Protein AF-A0A060XRP8-F1 (afdb_monomer_lite)

Structure (mmCIF, N/CA/C/O backbone):
data_AF-A0A060XRP8-F1
#
_entry.id   AF-A0A060XRP8-F1
#
loop_
_atom_site.group_PDB
_atom_site.id
_atom_site.type_symbol
_atom_site.label_atom_id
_atom_site.label_alt_id
_atom_site.label_comp_id
_atom_site.label_asym_id
_atom_site.label_entity_id
_atom_site.label_seq_id
_atom_site.pdbx_PDB_ins_code
_atom_site.Cartn_x
_atom_site.Cartn_y
_atom_site.Cartn_z
_atom_site.occupancy
_atom_site.B_iso_or_equiv
_atom_site.auth_seq_id
_atom_site.auth_comp_id
_atom_site.auth_asym_id
_atom_site.auth_atom_id
_atom_site.pdbx_PDB_model_num
ATOM 1 N N . MET A 1 1 ? -31.111 0.509 -8.947 1.00 35.84 1 MET A N 1
ATOM 2 C CA . MET A 1 1 ? -29.779 0.512 -9.593 1.00 35.84 1 MET A CA 1
ATOM 3 C C . MET A 1 1 ? -28.858 1.369 -8.735 1.00 35.84 1 MET A C 1
ATOM 5 O O . MET A 1 1 ? -28.994 2.582 -8.756 1.00 35.84 1 MET A O 1
ATOM 9 N N . SER A 1 2 ? -28.019 0.764 -7.886 1.00 47.19 2 SER A N 1
ATOM 10 C CA . SER A 1 2 ? -27.131 1.526 -6.994 1.00 47.19 2 SER A CA 1
ATOM 11 C C . SER A 1 2 ? -25.949 2.046 -7.809 1.00 47.19 2 SER A C 1
ATOM 13 O O . SER A 1 2 ? -25.063 1.270 -8.164 1.00 47.19 2 SER A O 1
ATOM 15 N N . GLN A 1 3 ? -25.950 3.338 -8.135 1.00 45.59 3 GLN A N 1
ATOM 16 C CA . GLN A 1 3 ? -24.773 4.034 -8.653 1.00 45.59 3 GLN A CA 1
ATOM 17 C C . GLN A 1 3 ? -23.651 3.843 -7.617 1.00 45.59 3 GLN A C 1
ATOM 19 O O . GLN A 1 3 ? -23.769 4.307 -6.486 1.00 45.59 3 GLN A O 1
ATOM 24 N N . LYS A 1 4 ? -22.603 3.074 -7.936 1.00 51.91 4 LYS A N 1
ATOM 25 C CA . LYS A 1 4 ? -21.402 3.021 -7.092 1.00 51.91 4 LYS A CA 1
ATOM 26 C C . LYS A 1 4 ? -20.672 4.342 -7.305 1.00 51.91 4 LYS A C 1
ATOM 28 O O . LYS A 1 4 ? -19.960 4.488 -8.296 1.00 51.91 4 LYS A O 1
ATOM 33 N N . GLU A 1 5 ? -20.888 5.299 -6.410 1.00 61.44 5 GLU A N 1
ATOM 34 C CA . GLU A 1 5 ? -20.107 6.533 -6.374 1.00 61.44 5 GLU A CA 1
ATOM 35 C C . GLU A 1 5 ? -18.616 6.185 -6.383 1.00 61.44 5 GLU A C 1
ATOM 37 O O . GLU A 1 5 ? -18.156 5.295 -5.653 1.00 61.44 5 GLU A O 1
ATOM 42 N N . ARG A 1 6 ? -17.865 6.835 -7.277 1.00 64.56 6 ARG A N 1
ATOM 43 C CA . ARG A 1 6 ? -16.417 6.647 -7.341 1.00 64.56 6 ARG A CA 1
ATOM 44 C C . ARG A 1 6 ? -15.839 7.133 -6.012 1.00 64.56 6 ARG A C 1
ATOM 46 O O . ARG A 1 6 ? -16.174 8.240 -5.602 1.00 64.56 6 ARG A O 1
ATOM 53 N N . PRO A 1 7 ? -15.004 6.334 -5.330 1.00 71.44 7 PRO A N 1
ATOM 54 C CA . PRO A 1 7 ? -14.400 6.779 -4.085 1.00 71.44 7 PRO A CA 1
ATOM 55 C C . PRO A 1 7 ? -13.562 8.035 -4.342 1.00 71.44 7 PRO A C 1
ATOM 57 O O . PRO A 1 7 ? -12.802 8.077 -5.309 1.00 71.44 7 PRO A O 1
ATOM 60 N N . THR A 1 8 ? -13.707 9.044 -3.487 1.00 83.31 8 THR A N 1
ATOM 61 C CA . THR A 1 8 ? -12.847 10.231 -3.489 1.00 83.31 8 THR A CA 1
ATOM 62 C C . THR A 1 8 ? -11.449 9.843 -3.011 1.00 83.31 8 THR A C 1
ATOM 64 O O . THR A 1 8 ? -11.301 9.017 -2.103 1.00 83.31 8 THR A O 1
ATOM 67 N N . PHE A 1 9 ? -10.420 10.415 -3.634 1.00 86.25 9 PHE A N 1
ATOM 68 C CA . PHE A 1 9 ? -9.016 10.168 -3.311 1.00 86.25 9 PHE A CA 1
ATOM 69 C C . PHE A 1 9 ? -8.373 11.443 -2.781 1.00 86.25 9 PHE A C 1
ATOM 71 O O . PHE A 1 9 ? -8.618 12.527 -3.308 1.00 86.25 9 PHE A O 1
ATOM 78 N N . TYR A 1 10 ? -7.492 11.295 -1.796 1.00 87.19 10 TYR A N 1
ATOM 79 C CA . TYR A 1 10 ? -6.632 12.375 -1.332 1.00 87.19 10 TYR A CA 1
ATOM 80 C C . TYR A 1 10 ? -5.165 12.028 -1.574 1.00 87.19 10 TYR A C 1
ATOM 82 O O . TYR A 1 10 ? -4.784 10.861 -1.721 1.00 87.19 10 TYR A O 1
ATOM 90 N N . ARG A 1 11 ? -4.334 13.071 -1.635 1.00 89.50 11 ARG A N 1
ATOM 91 C CA . ARG A 1 11 ? -2.892 12.947 -1.833 1.00 89.50 11 ARG A CA 1
ATOM 92 C C . ARG A 1 11 ? -2.155 13.335 -0.566 1.00 89.50 11 ARG A C 1
ATOM 94 O O . ARG A 1 11 ? -2.417 14.390 0.000 1.00 89.50 11 ARG A O 1
ATOM 101 N N . GLN A 1 12 ? -1.213 12.500 -0.150 1.00 88.88 12 GLN A N 1
ATOM 102 C CA . GLN A 1 12 ? -0.359 12.763 1.003 1.00 88.88 12 GLN A CA 1
ATOM 103 C C . GLN A 1 12 ? 1.069 12.320 0.712 1.00 88.88 12 GLN A C 1
ATOM 105 O O . GLN A 1 12 ? 1.305 11.225 0.204 1.00 88.88 12 GLN A O 1
ATOM 110 N N . GLU A 1 13 ? 2.042 13.157 1.055 1.00 91.81 13 GLU A N 1
ATOM 111 C CA . GLU A 1 13 ? 3.443 12.768 0.991 1.00 91.81 13 GLU A CA 1
ATOM 112 C C . GLU A 1 13 ? 3.822 11.950 2.231 1.00 91.81 13 GLU A C 1
ATOM 114 O O . GLU A 1 13 ? 3.683 12.404 3.365 1.00 91.81 13 GLU A O 1
ATOM 119 N N . VAL A 1 14 ? 4.307 10.727 2.010 1.00 88.75 14 VAL A N 1
ATOM 120 C CA . VAL A 1 14 ? 4.819 9.845 3.064 1.00 88.75 14 VAL A CA 1
ATOM 121 C C . VAL A 1 14 ? 6.152 9.279 2.598 1.00 88.75 14 VAL A C 1
ATOM 123 O O . VAL A 1 14 ? 6.240 8.675 1.526 1.00 88.75 14 VAL A O 1
ATOM 126 N N . THR A 1 15 ? 7.204 9.494 3.391 1.00 86.81 15 THR A N 1
ATOM 127 C CA . THR A 1 15 ? 8.574 9.039 3.087 1.00 86.81 15 THR A CA 1
ATOM 128 C C . THR A 1 15 ? 9.042 9.495 1.694 1.00 86.81 15 THR A C 1
ATOM 130 O O . THR A 1 15 ? 9.495 8.690 0.879 1.00 86.81 15 THR A O 1
ATOM 133 N N . LYS A 1 16 ? 8.898 10.796 1.394 1.00 86.25 16 LYS A N 1
ATOM 134 C CA . LYS A 1 16 ? 9.298 11.422 0.114 1.00 86.25 16 LYS A CA 1
ATOM 135 C C . LYS A 1 16 ? 8.603 10.849 -1.126 1.00 86.25 16 LYS A C 1
ATOM 137 O O . LYS A 1 16 ? 9.110 10.927 -2.242 1.00 86.25 16 LYS A O 1
ATOM 142 N N . THR A 1 17 ? 7.458 10.205 -0.931 1.00 83.88 17 THR A N 1
ATOM 143 C CA . THR A 1 17 ? 6.658 9.609 -1.997 1.00 83.88 17 THR A CA 1
ATOM 144 C C . THR A 1 17 ? 5.233 10.116 -1.867 1.00 83.88 17 THR A C 1
ATOM 146 O O . THR A 1 17 ? 4.668 10.074 -0.782 1.00 83.88 17 THR A O 1
ATOM 149 N N . ILE A 1 18 ? 4.625 10.562 -2.966 1.00 88.25 18 ILE A N 1
ATOM 150 C CA . ILE A 1 18 ? 3.219 10.993 -2.974 1.00 88.25 18 ILE A CA 1
ATOM 151 C C . ILE A 1 18 ? 2.323 9.758 -3.015 1.00 88.25 18 ILE A C 1
ATOM 153 O O . ILE A 1 18 ? 2.398 8.973 -3.959 1.00 88.25 18 ILE A O 1
ATOM 157 N N . TRP A 1 19 ? 1.481 9.564 -2.012 1.00 87.69 19 TRP A N 1
ATOM 158 C CA . TRP A 1 19 ? 0.474 8.511 -1.958 1.00 87.69 19 TRP A CA 1
ATOM 159 C C . TRP A 1 19 ? -0.867 9.088 -2.369 1.00 87.69 19 TRP A C 1
ATOM 161 O O . TRP A 1 19 ? -1.259 10.132 -1.863 1.00 87.69 19 TRP A O 1
ATOM 171 N N . GLU A 1 20 ? -1.552 8.407 -3.280 1.00 87.25 20 GLU A N 1
ATOM 172 C CA . GLU A 1 20 ? -2.934 8.701 -3.642 1.00 87.25 20 GLU A CA 1
ATOM 173 C C . GLU A 1 20 ? -3.773 7.527 -3.150 1.00 87.25 20 GLU A C 1
ATOM 175 O O . GLU A 1 20 ? -3.605 6.403 -3.627 1.00 87.25 20 GLU A O 1
ATOM 180 N N . VAL A 1 21 ? -4.597 7.764 -2.131 1.00 85.38 21 VAL A N 1
ATOM 181 C CA . VAL A 1 21 ? -5.410 6.722 -1.497 1.00 85.38 21 VAL A CA 1
ATOM 182 C C . VAL A 1 21 ? -6.849 7.213 -1.313 1.00 85.38 21 VAL A C 1
ATOM 184 O O . VAL A 1 21 ? -7.072 8.419 -1.187 1.00 85.38 21 VAL A O 1
ATOM 187 N N . PRO A 1 22 ? -7.841 6.306 -1.307 1.00 85.44 22 PRO A N 1
ATOM 188 C CA . PRO A 1 22 ? -9.218 6.663 -0.985 1.00 85.44 22 PRO A CA 1
ATOM 189 C C . PRO A 1 22 ? -9.344 7.334 0.389 1.00 85.44 22 PRO A C 1
ATOM 191 O O . PRO A 1 22 ? -8.728 6.865 1.345 1.00 85.44 22 PRO A O 1
ATOM 194 N N . GLU A 1 23 ? -10.225 8.329 0.530 1.00 86.69 23 GLU A N 1
ATOM 195 C CA . GLU A 1 23 ? -10.511 9.028 1.807 1.00 86.69 23 GLU A CA 1
ATOM 196 C C . GLU A 1 23 ? -10.933 8.094 2.953 1.00 86.69 23 GLU A C 1
ATOM 198 O O . GLU A 1 23 ? -10.767 8.409 4.130 1.00 86.69 23 GLU A O 1
ATOM 203 N N . ARG A 1 24 ? -11.425 6.900 2.603 1.00 86.06 24 ARG A N 1
ATOM 204 C CA . ARG A 1 24 ? -11.724 5.799 3.528 1.00 86.06 24 ARG A CA 1
ATOM 205 C C . ARG A 1 24 ? -10.527 5.386 4.392 1.00 86.06 24 ARG A C 1
ATOM 207 O O . ARG A 1 24 ? -10.726 4.882 5.498 1.00 86.06 24 ARG A O 1
ATOM 214 N N . TYR A 1 25 ? -9.318 5.487 3.852 1.00 87.06 25 TYR A N 1
ATOM 215 C CA . TYR A 1 25 ? -8.092 5.058 4.510 1.00 87.06 25 TYR A CA 1
ATOM 216 C C . TYR A 1 25 ? -7.399 6.273 5.080 1.00 87.06 25 TYR A C 1
ATOM 218 O O . TYR A 1 25 ? -6.826 7.058 4.338 1.00 87.06 25 TYR A O 1
ATOM 226 N N . GLN A 1 26 ? -7.460 6.431 6.395 1.00 87.56 26 GLN A N 1
ATOM 227 C CA . GLN A 1 26 ? -6.870 7.581 7.068 1.00 87.56 26 GLN A CA 1
ATOM 228 C C . GLN A 1 26 ? -5.601 7.205 7.824 1.00 87.56 26 GLN A C 1
ATOM 230 O O . GLN A 1 26 ? -5.268 6.027 7.980 1.00 87.56 26 GLN A O 1
ATOM 235 N N . THR A 1 27 ? -4.875 8.220 8.289 1.00 88.88 27 THR A N 1
ATOM 236 C CA . THR A 1 27 ? -3.721 8.039 9.180 1.00 88.88 27 THR A CA 1
ATOM 237 C C . THR A 1 27 ? -2.641 7.146 8.557 1.00 88.88 27 THR A C 1
ATOM 239 O O . THR A 1 27 ? -2.261 6.115 9.112 1.00 88.88 27 THR A O 1
ATOM 242 N N . LEU A 1 28 ? -2.153 7.529 7.373 1.00 90.00 28 LEU A N 1
ATOM 243 C CA . LEU A 1 28 ? -1.024 6.854 6.734 1.00 90.00 28 LEU A CA 1
ATOM 244 C C . LEU A 1 28 ? 0.234 7.005 7.600 1.00 90.00 28 LEU A C 1
ATOM 246 O O . LEU A 1 28 ? 0.725 8.110 7.818 1.00 90.00 28 LEU A O 1
ATOM 250 N N . SER A 1 29 ? 0.770 5.883 8.069 1.00 89.88 29 SER A N 1
ATOM 251 C CA . SER A 1 29 ? 2.000 5.819 8.858 1.00 89.88 29 SER A CA 1
ATOM 252 C C . SER A 1 29 ? 2.989 4.859 8.194 1.00 89.88 29 SER A C 1
ATOM 254 O O . SER A 1 29 ? 2.618 3.713 7.932 1.00 89.88 29 SER A O 1
ATOM 256 N N . PRO A 1 30 ? 4.227 5.281 7.893 1.00 91.19 30 PRO A N 1
ATOM 257 C CA . PRO A 1 30 ? 5.195 4.431 7.212 1.00 91.19 30 PRO A CA 1
ATOM 258 C C . PRO A 1 30 ? 5.566 3.220 8.074 1.00 91.19 30 PRO A C 1
ATOM 260 O O . PRO A 1 30 ? 5.845 3.351 9.261 1.00 91.19 30 PRO A O 1
ATOM 263 N N . VAL A 1 31 ? 5.575 2.036 7.460 1.00 88.88 31 VAL A N 1
ATOM 264 C CA . VAL A 1 31 ? 5.960 0.770 8.110 1.00 88.88 31 VAL A CA 1
ATOM 265 C C . VAL A 1 31 ? 7.311 0.295 7.592 1.00 88.88 31 VAL A C 1
ATOM 267 O O . VAL A 1 31 ? 8.154 -0.137 8.368 1.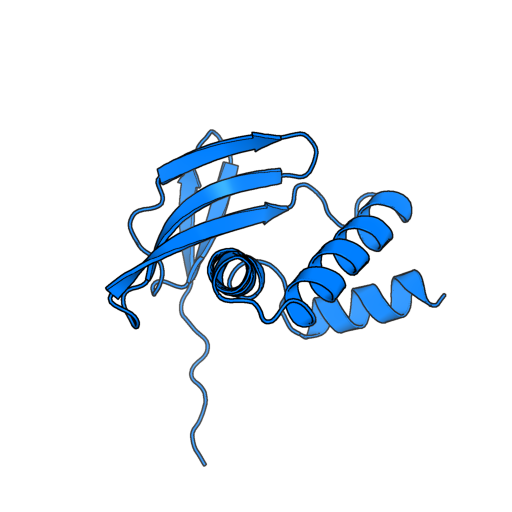00 88.88 31 VAL A O 1
ATOM 270 N N . GLY A 1 32 ? 7.536 0.386 6.282 1.00 83.50 32 GLY A N 1
ATOM 271 C CA . GLY A 1 32 ? 8.804 -0.017 5.688 1.00 83.50 32 GLY A CA 1
ATOM 272 C C . GLY A 1 32 ? 8.875 0.276 4.199 1.00 83.50 32 GLY A C 1
ATOM 273 O O . GLY A 1 32 ? 7.858 0.381 3.515 1.00 83.50 32 GLY A O 1
ATOM 274 N N . SER A 1 33 ? 10.092 0.403 3.690 1.00 85.75 33 SER A N 1
ATOM 275 C CA . SER A 1 33 ? 10.389 0.559 2.269 1.00 85.75 33 SER A CA 1
ATOM 276 C C . SER A 1 33 ? 11.261 -0.600 1.796 1.00 85.75 33 SER A C 1
ATOM 278 O O . SER A 1 33 ? 12.096 -1.116 2.536 1.00 85.75 33 SER A O 1
ATOM 280 N N . GLY A 1 34 ? 11.050 -1.046 0.561 1.00 80.06 34 GLY A N 1
ATOM 281 C CA . GLY A 1 34 ? 11.832 -2.115 -0.048 1.00 80.06 34 GLY A CA 1
ATOM 282 C C . GLY A 1 34 ? 11.945 -1.957 -1.560 1.00 80.06 34 GLY A C 1
ATOM 283 O O . GLY A 1 34 ? 11.347 -1.067 -2.163 1.00 80.06 34 GLY A O 1
ATOM 284 N N . ALA A 1 35 ? 12.689 -2.867 -2.192 1.00 73.44 35 ALA A N 1
ATOM 285 C CA . ALA A 1 35 ? 12.972 -2.821 -3.631 1.00 73.44 35 ALA A CA 1
ATOM 286 C C . ALA A 1 35 ? 11.711 -2.832 -4.520 1.00 73.44 35 ALA A C 1
ATOM 288 O O . ALA A 1 35 ? 11.734 -2.327 -5.638 1.00 73.44 35 ALA A O 1
ATOM 289 N N . TYR A 1 36 ? 10.602 -3.386 -4.023 1.00 73.81 36 TYR A N 1
ATOM 290 C CA . TYR A 1 36 ? 9.355 -3.553 -4.782 1.00 73.81 36 TYR A CA 1
ATOM 291 C C . TYR A 1 36 ? 8.273 -2.533 -4.411 1.00 73.81 36 TYR A C 1
ATOM 293 O O . TYR A 1 36 ? 7.148 -2.622 -4.903 1.00 73.81 36 TYR A O 1
ATOM 301 N N . GLY A 1 37 ? 8.587 -1.566 -3.546 1.00 82.81 37 GLY A N 1
ATOM 302 C CA . GLY A 1 37 ? 7.634 -0.558 -3.102 1.00 82.81 37 GLY A CA 1
ATOM 303 C C . GLY A 1 37 ? 7.742 -0.208 -1.626 1.00 82.81 37 GLY A C 1
ATOM 304 O O . GLY A 1 37 ? 8.593 -0.717 -0.898 1.00 82.81 37 GLY A O 1
ATOM 305 N N . SER A 1 38 ? 6.825 0.644 -1.191 1.00 85.50 38 SER A N 1
ATOM 306 C CA . SER A 1 38 ? 6.728 1.112 0.189 1.00 85.50 38 SER A CA 1
ATOM 307 C C . SER A 1 38 ? 5.436 0.612 0.820 1.00 85.50 38 SER A C 1
ATOM 309 O O . SER A 1 38 ? 4.436 0.413 0.131 1.00 85.50 38 SER A O 1
ATOM 311 N N . VAL A 1 39 ? 5.449 0.401 2.130 1.00 87.69 39 VAL A N 1
ATOM 312 C CA . VAL A 1 39 ? 4.301 -0.047 2.918 1.00 87.69 39 VAL A CA 1
ATOM 313 C C . VAL A 1 39 ? 4.012 0.993 3.990 1.00 87.69 39 VAL A C 1
ATOM 315 O O . VAL A 1 39 ? 4.900 1.369 4.756 1.00 87.69 39 VAL A O 1
ATOM 318 N N . CYS A 1 40 ? 2.758 1.422 4.056 1.00 88.94 40 CYS A N 1
ATOM 319 C CA . CYS A 1 40 ? 2.215 2.210 5.152 1.00 88.94 40 CYS A CA 1
ATOM 320 C C . CYS A 1 40 ? 1.172 1.385 5.905 1.00 88.94 40 CYS A C 1
ATOM 322 O O . CYS A 1 40 ? 0.524 0.517 5.333 1.00 88.94 40 CYS A O 1
ATOM 324 N N . SER A 1 41 ? 0.986 1.661 7.185 1.00 88.31 41 SER A N 1
ATOM 325 C CA . SER A 1 41 ? -0.229 1.298 7.897 1.00 88.31 41 SER A CA 1
ATOM 326 C C . SER A 1 41 ? -1.242 2.427 7.761 1.00 88.31 41 SER A C 1
ATOM 328 O O . SER A 1 41 ? -0.861 3.589 7.647 1.00 88.31 41 SER A O 1
ATOM 330 N N . SER A 1 42 ? -2.520 2.083 7.727 1.00 88.19 42 SER A N 1
ATOM 331 C CA . SER A 1 42 ? -3.626 3.030 7.642 1.00 88.19 42 SER A CA 1
ATOM 332 C C . SER A 1 42 ? -4.815 2.490 8.426 1.00 88.19 42 SER A C 1
ATOM 334 O O . SER A 1 42 ? -4.899 1.292 8.691 1.00 88.19 42 SER A O 1
ATOM 336 N N . TYR A 1 43 ? -5.721 3.366 8.830 1.00 86.25 43 TYR A N 1
ATOM 337 C CA . TYR A 1 43 ? -6.964 3.003 9.482 1.00 86.25 43 TYR A CA 1
ATOM 338 C C . TYR A 1 43 ? -8.109 2.987 8.466 1.00 86.25 43 TYR A C 1
ATOM 340 O O . TYR A 1 43 ? -8.387 3.993 7.814 1.00 86.25 43 TYR A O 1
ATOM 348 N N . ASP A 1 44 ? -8.772 1.840 8.322 1.00 86.12 44 ASP A N 1
ATOM 349 C CA . ASP A 1 44 ? -9.957 1.694 7.479 1.00 86.12 44 ASP A CA 1
ATOM 350 C C . ASP A 1 44 ? -11.199 2.151 8.249 1.00 86.12 44 ASP A C 1
ATOM 352 O O . ASP A 1 44 ? -11.673 1.456 9.149 1.00 86.12 44 ASP A O 1
ATOM 356 N N . GLN A 1 45 ? -11.765 3.293 7.857 1.00 84.12 45 GLN A N 1
ATOM 357 C CA . GLN A 1 45 ? -12.932 3.872 8.526 1.00 84.12 45 GLN A CA 1
ATOM 358 C C . GLN A 1 45 ? -14.212 3.041 8.398 1.00 84.12 45 GLN A C 1
ATOM 360 O O . GLN A 1 45 ? -15.096 3.159 9.240 1.00 84.12 45 GLN A O 1
ATOM 365 N N . LYS A 1 46 ? -14.341 2.187 7.372 1.00 83.00 46 LYS A N 1
ATOM 366 C CA . LYS A 1 46 ? -15.549 1.356 7.211 1.00 83.00 46 LYS A CA 1
ATOM 367 C C . LYS A 1 46 ? -15.524 0.120 8.096 1.00 83.00 46 LYS A C 1
ATOM 369 O O . LYS A 1 46 ? -16.580 -0.362 8.482 1.00 83.00 46 LYS A O 1
ATOM 374 N N . THR A 1 47 ? -14.342 -0.441 8.343 1.00 80.25 47 THR A N 1
ATOM 375 C CA . THR A 1 47 ? -14.202 -1.664 9.151 1.00 80.25 47 THR A CA 1
ATOM 376 C C . THR A 1 47 ? -13.718 -1.376 10.566 1.00 80.25 47 THR A C 1
ATOM 378 O O . THR A 1 47 ? -13.739 -2.278 11.393 1.00 80.25 47 THR A O 1
ATOM 381 N N . GLY A 1 48 ? -13.236 -0.161 10.840 1.00 82.75 48 GLY A N 1
ATOM 382 C CA . GLY A 1 48 ? -12.650 0.219 12.123 1.00 82.75 48 GLY A CA 1
ATOM 383 C C . GLY A 1 48 ? -11.330 -0.496 12.431 1.00 82.75 48 GLY A C 1
ATOM 384 O O . GLY A 1 48 ? -10.942 -0.612 13.592 1.00 82.75 48 GLY A O 1
ATOM 385 N N . MET A 1 49 ? -10.643 -1.012 11.407 1.00 83.12 49 MET A N 1
ATOM 386 C CA . MET A 1 49 ? -9.443 -1.834 11.575 1.00 83.12 49 MET A CA 1
ATOM 387 C C . MET A 1 49 ? -8.214 -1.130 11.018 1.00 83.12 49 MET A C 1
ATOM 389 O O . MET A 1 49 ? -8.265 -0.488 9.968 1.00 83.12 49 MET A O 1
ATOM 393 N N . LYS A 1 50 ? -7.076 -1.331 11.684 1.00 82.00 50 LYS A N 1
ATOM 394 C CA . LYS A 1 50 ? -5.774 -1.012 11.102 1.00 82.00 50 LYS A CA 1
ATOM 395 C C . LYS A 1 50 ? -5.510 -1.980 9.951 1.00 82.00 50 LYS A C 1
ATOM 397 O O . LYS A 1 50 ? -5.722 -3.178 10.096 1.00 82.00 50 LYS A O 1
ATOM 402 N N . ILE A 1 51 ? -5.050 -1.460 8.826 1.00 82.31 51 ILE A N 1
ATOM 403 C CA . ILE A 1 51 ? -4.667 -2.212 7.635 1.00 82.31 51 ILE A CA 1
ATOM 404 C C . ILE A 1 51 ? -3.248 -1.825 7.225 1.00 82.31 51 ILE A C 1
ATOM 406 O O . ILE A 1 51 ? -2.752 -0.753 7.575 1.00 82.31 51 ILE A O 1
ATOM 410 N N . ALA A 1 52 ? -2.588 -2.691 6.464 1.00 82.75 52 ALA A N 1
ATOM 411 C CA . ALA A 1 52 ? -1.435 -2.280 5.674 1.00 82.75 52 ALA A CA 1
ATOM 412 C C . ALA A 1 52 ? -1.920 -1.688 4.342 1.00 82.75 52 ALA A C 1
ATOM 414 O O . ALA A 1 52 ? -3.019 -1.984 3.893 1.00 82.75 52 ALA A O 1
ATOM 415 N N . VAL A 1 53 ? -1.102 -0.870 3.697 1.00 84.00 53 VAL A N 1
ATOM 416 C CA . VAL A 1 53 ? -1.289 -0.359 2.342 1.00 84.00 53 VAL A CA 1
ATOM 417 C C . VAL A 1 53 ? 0.078 -0.393 1.683 1.00 84.00 53 VAL A C 1
ATOM 419 O O . VAL A 1 53 ? 1.015 0.259 2.144 1.00 84.00 53 VAL A O 1
ATOM 422 N N . LYS A 1 54 ? 0.214 -1.173 0.612 1.00 83.31 54 LYS A N 1
ATOM 423 C CA . LYS A 1 54 ? 1.472 -1.290 -0.129 1.00 83.31 54 LYS A CA 1
ATOM 424 C C . LYS A 1 54 ? 1.362 -0.501 -1.422 1.00 83.31 54 LYS A C 1
ATOM 426 O O . LYS A 1 54 ? 0.478 -0.774 -2.223 1.00 83.31 54 LYS A O 1
ATOM 431 N N . LYS A 1 55 ? 2.279 0.440 -1.636 1.00 83.94 55 LYS A N 1
ATOM 432 C CA . LYS A 1 55 ? 2.470 1.152 -2.900 1.00 83.94 55 LYS A CA 1
ATOM 433 C C . LYS A 1 55 ? 3.598 0.489 -3.682 1.00 83.94 55 LYS A C 1
ATOM 435 O O . LYS A 1 55 ? 4.743 0.505 -3.239 1.00 83.94 55 LYS A O 1
ATOM 440 N N . LEU A 1 56 ? 3.288 -0.067 -4.850 1.00 83.38 56 LEU A N 1
ATOM 441 C CA . LEU A 1 56 ? 4.270 -0.693 -5.728 1.00 83.38 56 LEU A CA 1
ATOM 442 C C . LEU A 1 56 ? 5.097 0.381 -6.433 1.00 83.38 56 LEU A C 1
ATOM 444 O O . LEU A 1 56 ? 4.556 1.346 -6.977 1.00 83.38 56 LEU A O 1
ATOM 448 N N . SER A 1 57 ? 6.415 0.202 -6.435 1.00 80.25 57 SER A N 1
ATOM 449 C CA . SER A 1 57 ? 7.318 1.089 -7.166 1.00 80.25 57 SER A CA 1
ATOM 450 C C . SER A 1 57 ? 7.417 0.631 -8.616 1.00 80.25 57 S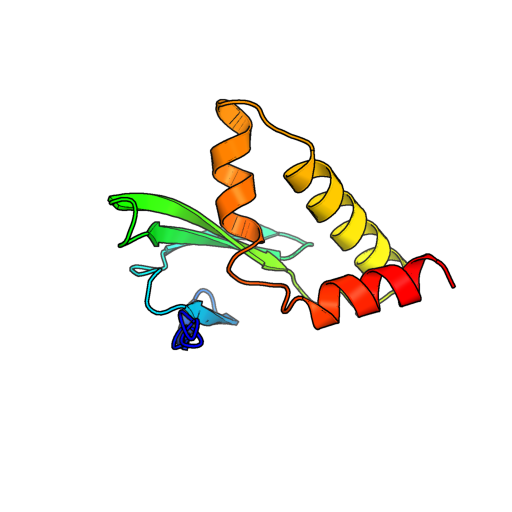ER A C 1
ATOM 452 O O . SER A 1 57 ? 7.849 -0.487 -8.879 1.00 80.25 57 SER A O 1
ATOM 454 N N . ARG A 1 58 ? 6.996 1.494 -9.549 1.00 79.50 58 ARG A N 1
ATOM 455 C CA . ARG A 1 58 ? 7.115 1.306 -11.008 1.00 79.50 58 ARG A CA 1
ATOM 456 C C . ARG A 1 58 ? 6.779 -0.128 -11.486 1.00 79.50 58 ARG A C 1
ATOM 458 O O . ARG A 1 58 ? 7.601 -0.757 -12.157 1.00 79.50 58 ARG A O 1
ATOM 465 N N . PRO A 1 59 ? 5.569 -0.648 -11.196 1.00 77.31 59 PRO A N 1
ATOM 466 C CA . PRO A 1 59 ? 5.210 -2.044 -11.478 1.00 77.31 59 PRO A CA 1
ATOM 467 C C . PRO A 1 59 ? 5.296 -2.423 -12.966 1.00 77.31 59 PRO A C 1
ATOM 469 O O . PRO A 1 59 ? 5.435 -3.597 -13.286 1.00 77.31 59 PRO A O 1
ATOM 472 N N . PHE A 1 60 ? 5.262 -1.443 -13.874 1.00 81.06 60 PHE A N 1
ATOM 473 C CA . PHE A 1 60 ? 5.297 -1.641 -15.329 1.00 81.06 60 PHE A CA 1
ATOM 474 C C . PHE A 1 60 ? 6.613 -1.209 -15.983 1.00 81.06 60 PHE A C 1
ATOM 476 O O . PHE A 1 60 ? 6.671 -1.072 -17.197 1.00 81.06 60 PHE A O 1
ATOM 483 N N . GLN A 1 61 ? 7.675 -0.972 -15.205 1.00 81.75 61 GLN A N 1
ATOM 484 C CA . GLN A 1 61 ? 8.956 -0.524 -15.769 1.00 81.75 61 GLN A CA 1
ATOM 485 C C . GLN A 1 61 ? 9.607 -1.571 -16.683 1.00 81.75 61 GLN A C 1
ATOM 487 O O . GLN A 1 61 ? 10.349 -1.221 -17.593 1.00 81.75 61 GLN A O 1
ATOM 492 N N . SER A 1 62 ? 9.374 -2.854 -16.414 1.00 83.31 62 SER A N 1
ATOM 493 C CA . SER A 1 62 ? 9.878 -3.957 -17.227 1.00 83.31 62 SER A CA 1
ATOM 494 C C . SER A 1 62 ? 8.896 -5.121 -17.203 1.00 83.31 62 SER A C 1
ATOM 496 O O . SER A 1 62 ? 8.108 -5.265 -16.263 1.00 83.31 62 SER A O 1
ATOM 498 N N . PHE A 1 63 ? 8.995 -6.000 -18.200 1.00 84.06 63 PHE A N 1
ATOM 499 C CA . PHE A 1 63 ? 8.227 -7.245 -18.243 1.00 84.06 63 PHE A CA 1
ATOM 500 C C . PHE A 1 63 ? 8.423 -8.093 -16.975 1.00 84.06 63 PHE A C 1
ATOM 502 O O . PHE A 1 63 ? 7.470 -8.648 -16.428 1.00 84.06 63 PHE A O 1
ATOM 509 N N . ILE A 1 64 ? 9.653 -8.140 -16.448 1.00 84.88 64 ILE A N 1
ATOM 510 C CA . ILE A 1 64 ? 9.978 -8.877 -15.220 1.00 84.88 64 ILE A CA 1
ATOM 511 C C . ILE A 1 64 ? 9.230 -8.284 -14.016 1.00 84.88 64 ILE A C 1
ATOM 513 O O . ILE A 1 64 ? 8.665 -9.040 -13.219 1.00 84.88 64 ILE A O 1
ATOM 517 N N . HIS A 1 65 ? 9.191 -6.953 -13.884 1.00 79.06 65 HIS A N 1
ATOM 518 C CA . HIS A 1 65 ? 8.454 -6.280 -12.809 1.00 79.06 65 HIS A CA 1
ATOM 519 C C . HIS A 1 65 ? 6.944 -6.493 -12.943 1.00 79.06 65 HIS A C 1
ATOM 521 O O . HIS A 1 65 ? 6.309 -6.897 -11.970 1.00 79.06 65 HIS A O 1
ATOM 527 N N . ALA A 1 66 ? 6.395 -6.358 -14.152 1.00 81.81 66 ALA A N 1
ATOM 528 C CA . ALA A 1 66 ? 4.972 -6.556 -14.416 1.00 81.81 66 ALA A CA 1
ATOM 529 C C . ALA A 1 66 ? 4.527 -7.991 -14.092 1.00 81.81 66 ALA A C 1
ATOM 531 O O . ALA A 1 66 ? 3.562 -8.201 -13.352 1.00 81.81 66 ALA A O 1
ATOM 532 N N . LYS A 1 67 ? 5.288 -8.995 -14.552 1.00 84.69 67 LYS A N 1
ATOM 533 C CA . LYS A 1 67 ? 5.027 -10.414 -14.266 1.00 84.69 67 LYS A CA 1
ATOM 534 C C . LYS A 1 67 ? 5.122 -10.716 -12.770 1.00 84.69 67 LYS A C 1
ATOM 536 O O . LYS A 1 67 ? 4.334 -11.505 -12.248 1.00 84.69 67 LYS A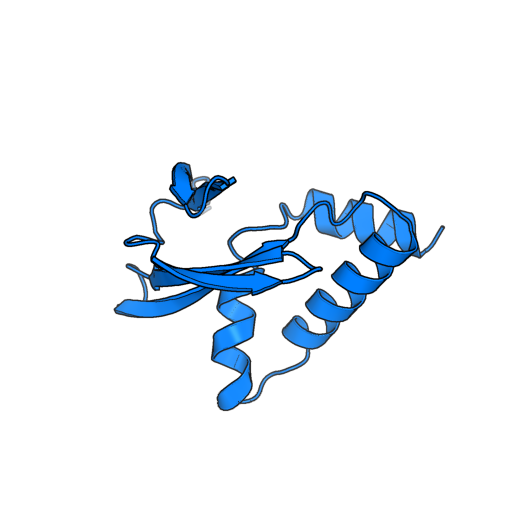 O 1
ATOM 541 N N . ARG A 1 68 ? 6.055 -10.083 -12.054 1.00 83.06 68 ARG A N 1
ATOM 542 C CA . ARG A 1 68 ? 6.185 -10.224 -10.597 1.00 83.06 68 ARG A CA 1
ATOM 543 C C . ARG A 1 68 ? 4.996 -9.613 -9.858 1.00 83.06 68 ARG A C 1
ATOM 545 O O . ARG A 1 68 ? 4.404 -10.301 -9.031 1.00 83.06 68 ARG A O 1
ATOM 552 N N . THR A 1 69 ? 4.614 -8.381 -10.193 1.00 82.81 69 THR A N 1
ATOM 553 C CA . THR A 1 69 ? 3.424 -7.715 -9.643 1.00 82.81 69 THR A CA 1
ATOM 554 C C . THR A 1 69 ? 2.169 -8.550 -9.880 1.00 82.81 69 THR A C 1
ATOM 556 O O . THR A 1 69 ? 1.392 -8.769 -8.953 1.00 82.81 69 THR A O 1
ATOM 559 N N . TYR A 1 70 ? 2.000 -9.100 -11.084 1.00 81.56 70 TYR A N 1
ATOM 560 C CA . TYR A 1 70 ? 0.878 -9.980 -11.400 1.00 81.56 70 TYR A CA 1
ATOM 561 C C . TYR A 1 70 ? 0.847 -11.231 -10.515 1.00 81.56 70 TYR A C 1
ATOM 563 O O . TYR A 1 70 ? -0.193 -11.557 -9.942 1.00 81.56 70 TYR A O 1
ATOM 571 N N . ARG A 1 71 ? 1.985 -11.921 -10.358 1.00 82.44 71 ARG A N 1
ATOM 572 C CA . ARG A 1 71 ? 2.078 -13.106 -9.489 1.00 82.44 71 ARG A CA 1
ATOM 573 C C . ARG A 1 71 ? 1.731 -12.770 -8.042 1.00 82.44 71 ARG A C 1
ATOM 575 O O . ARG A 1 71 ? 0.967 -13.511 -7.436 1.00 82.44 71 ARG A O 1
ATOM 582 N N . GLU A 1 72 ? 2.236 -11.656 -7.516 1.00 78.38 72 GLU A N 1
ATOM 583 C CA . GLU A 1 72 ? 1.935 -11.205 -6.152 1.00 78.38 72 GLU A CA 1
ATOM 584 C C . GLU A 1 72 ? 0.429 -10.977 -5.959 1.00 78.38 72 GLU A C 1
ATOM 586 O O . GLU A 1 72 ? -0.175 -11.530 -5.042 1.00 78.38 72 GLU A O 1
ATOM 591 N N . LEU A 1 73 ? -0.216 -10.263 -6.882 1.00 76.75 73 LEU A N 1
ATOM 592 C CA . LEU A 1 73 ? -1.655 -9.999 -6.829 1.00 76.75 73 LEU A CA 1
ATOM 593 C C . LEU A 1 73 ? -2.499 -11.266 -6.976 1.00 76.75 73 LEU A C 1
ATOM 595 O O . LEU A 1 73 ? -3.498 -11.438 -6.274 1.00 76.75 73 LEU A O 1
ATOM 599 N N . ARG A 1 74 ? -2.110 -12.171 -7.882 1.00 80.12 74 ARG A N 1
ATOM 600 C CA . ARG A 1 74 ? -2.789 -13.459 -8.063 1.00 80.12 74 ARG A CA 1
ATOM 601 C C . ARG A 1 74 ? -2.678 -14.305 -6.805 1.00 80.12 74 ARG A C 1
ATOM 603 O O . ARG A 1 74 ? -3.699 -14.831 -6.374 1.00 80.12 74 ARG A O 1
ATOM 610 N N . LEU A 1 75 ? -1.497 -14.400 -6.200 1.00 76.94 75 LEU A N 1
ATOM 611 C CA . LEU A 1 75 ? -1.310 -15.119 -4.940 1.00 76.94 75 LEU A CA 1
ATOM 612 C C . LEU A 1 75 ? -2.193 -14.512 -3.845 1.00 76.94 75 LEU A C 1
ATOM 614 O O . LEU A 1 75 ? -3.002 -15.225 -3.262 1.00 76.94 75 LEU A O 1
ATOM 618 N N . LEU A 1 76 ? -2.155 -13.191 -3.655 1.00 72.44 76 LEU A N 1
ATOM 619 C CA . LEU A 1 76 ? -2.986 -12.505 -2.658 1.00 72.44 76 LEU A CA 1
ATOM 620 C C . LEU A 1 76 ? -4.496 -12.706 -2.876 1.00 72.44 76 LEU A C 1
ATOM 622 O O . LEU A 1 76 ? -5.248 -12.732 -1.906 1.00 72.44 76 LEU A O 1
ATOM 626 N N . LYS A 1 77 ? -4.951 -12.886 -4.123 1.00 72.00 77 LYS A N 1
ATOM 627 C CA . LYS A 1 77 ? -6.358 -13.192 -4.439 1.00 72.00 77 LYS A CA 1
ATOM 628 C C . LYS A 1 77 ? -6.762 -14.630 -4.079 1.00 72.00 77 LYS A C 1
ATOM 630 O O . LYS A 1 77 ? -7.923 -14.853 -3.740 1.00 72.00 77 LYS A O 1
ATOM 635 N N . HIS A 1 78 ? -5.846 -15.594 -4.186 1.00 73.00 78 HIS A N 1
ATOM 636 C CA . HIS A 1 78 ? -6.131 -17.014 -3.923 1.00 73.00 78 HIS A CA 1
ATOM 637 C C . HIS A 1 78 ? -5.863 -17.414 -2.467 1.00 73.00 78 HIS A C 1
ATOM 639 O O . HIS A 1 78 ? -6.407 -18.410 -1.999 1.00 73.00 78 HIS A O 1
ATOM 645 N N . MET A 1 79 ? -5.081 -16.626 -1.727 1.00 65.06 79 MET A N 1
ATOM 646 C CA . MET A 1 79 ? -4.809 -16.863 -0.311 1.00 65.06 79 MET A CA 1
ATOM 647 C C . MET A 1 79 ? -5.983 -16.385 0.556 1.00 65.06 79 MET A C 1
ATOM 649 O O . MET A 1 79 ? -6.069 -15.216 0.931 1.00 65.06 79 MET A O 1
ATOM 653 N N . LYS A 1 80 ? -6.886 -17.308 0.898 1.00 63.59 80 LYS A N 1
ATOM 654 C CA . LYS A 1 80 ? -7.971 -17.103 1.872 1.00 63.59 80 LYS A CA 1
ATOM 655 C C . LYS A 1 80 ? -7.654 -17.839 3.171 1.00 63.59 80 LYS A C 1
ATOM 657 O O . LYS A 1 80 ? -8.235 -18.874 3.467 1.00 63.59 80 LYS A O 1
ATOM 662 N N . HIS A 1 81 ? -6.695 -17.311 3.921 1.00 63.44 81 HIS A N 1
ATOM 663 C CA . HIS A 1 81 ? -6.375 -17.782 5.267 1.00 63.44 81 HIS A CA 1
ATOM 664 C C . HIS A 1 81 ? -6.450 -16.597 6.231 1.00 63.44 81 HIS A C 1
ATOM 666 O O . HIS A 1 81 ? -6.137 -15.471 5.836 1.00 63.44 81 HIS A O 1
ATOM 672 N N . GLU A 1 82 ? -6.856 -16.824 7.477 1.00 49.97 82 GLU A N 1
ATOM 673 C CA . GLU A 1 82 ? -7.084 -15.776 8.485 1.00 49.97 82 GLU A CA 1
ATOM 674 C C . GLU A 1 82 ? -5.847 -14.866 8.655 1.00 49.97 82 GLU A C 1
ATOM 676 O O . GLU A 1 82 ? -5.944 -13.644 8.569 1.00 49.97 82 GLU A O 1
ATOM 681 N N . ASN A 1 83 ? -4.655 -15.470 8.671 1.00 51.69 83 ASN A N 1
ATOM 682 C CA . ASN A 1 83 ? -3.361 -14.773 8.760 1.00 51.69 83 ASN A CA 1
ATOM 683 C C . ASN A 1 83 ? -2.913 -14.023 7.484 1.00 51.69 83 ASN A C 1
ATOM 685 O O . ASN A 1 83 ? -2.022 -13.181 7.549 1.00 51.69 83 ASN A O 1
ATOM 689 N N . VAL A 1 84 ? -3.497 -14.313 6.314 1.00 50.16 84 VAL A N 1
ATOM 690 C CA . VAL A 1 84 ? -3.102 -13.711 5.015 1.00 50.16 84 VAL A CA 1
ATOM 691 C C . VAL A 1 84 ? -4.166 -12.738 4.485 1.00 50.16 84 VAL A C 1
ATOM 693 O O . VAL A 1 84 ? -3.874 -11.846 3.686 1.00 50.16 84 VAL A O 1
ATOM 696 N N . SER A 1 85 ? -5.391 -12.828 5.009 1.00 44.00 85 SER A N 1
ATOM 697 C CA . SER A 1 85 ? -6.520 -11.947 4.677 1.00 44.00 85 SER A CA 1
ATOM 698 C C . SER A 1 85 ? -6.284 -10.483 5.075 1.00 44.00 85 SER A C 1
ATOM 700 O O . SER A 1 85 ? -6.879 -9.573 4.498 1.00 44.00 85 SER A O 1
ATOM 702 N N . PHE A 1 86 ? -5.375 -10.238 6.022 1.00 45.91 86 PHE A N 1
ATOM 703 C CA . PHE A 1 86 ? -4.953 -8.894 6.423 1.00 45.91 86 PHE A CA 1
ATOM 704 C C . PHE A 1 86 ? -4.151 -8.171 5.322 1.00 45.91 86 PHE A C 1
ATOM 706 O O . PHE A 1 86 ? -4.261 -6.957 5.157 1.00 45.91 86 PHE A O 1
ATOM 713 N N . VAL A 1 87 ? -3.390 -8.918 4.511 1.00 49.28 87 VAL A N 1
ATOM 714 C CA . VAL A 1 87 ? -2.563 -8.380 3.413 1.00 49.28 87 VAL A CA 1
ATOM 715 C C . VAL A 1 87 ? -3.363 -8.254 2.109 1.00 49.28 87 VAL A C 1
ATOM 717 O O . VAL A 1 87 ? -3.086 -7.386 1.280 1.00 49.28 87 VAL A O 1
ATOM 720 N N . SER A 1 88 ? -4.393 -9.081 1.905 1.00 47.78 88 SER A N 1
ATOM 721 C CA . SER A 1 88 ? -5.188 -9.057 0.667 1.00 47.78 88 SER A CA 1
ATOM 722 C C . SER A 1 88 ? -6.071 -7.806 0.547 1.00 47.78 88 SER A C 1
ATOM 724 O O . SER A 1 88 ? -6.190 -7.246 -0.545 1.00 47.78 88 SER A O 1
ATOM 726 N N . LYS A 1 89 ? -6.603 -7.291 1.668 1.00 45.97 89 LYS A N 1
ATOM 727 C CA . LYS A 1 89 ? -7.367 -6.026 1.703 1.00 45.97 89 LYS A CA 1
ATOM 728 C C . LYS A 1 89 ? -6.494 -4.781 1.479 1.00 45.97 89 LYS A C 1
ATOM 730 O O . LYS A 1 89 ? -6.996 -3.775 0.988 1.00 45.97 89 LYS A O 1
ATOM 735 N N . ALA A 1 90 ? -5.195 -4.877 1.776 1.00 45.22 90 ALA A N 1
ATOM 736 C CA . ALA A 1 90 ? -4.197 -3.808 1.661 1.00 45.22 90 ALA A CA 1
ATOM 737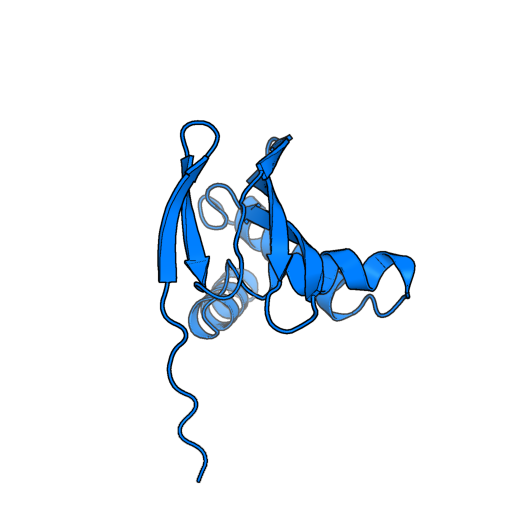 C C . ALA A 1 90 ? -3.813 -3.440 0.219 1.00 45.22 90 ALA A C 1
ATOM 739 O O . ALA A 1 90 ? -3.393 -2.318 -0.057 1.00 45.22 90 ALA A O 1
ATOM 740 N N . SER A 1 91 ? -3.887 -4.416 -0.691 1.00 44.22 91 SER A N 1
ATOM 741 C CA . SER A 1 91 ? -3.290 -4.313 -2.032 1.00 44.22 91 SER A CA 1
ATOM 742 C C . SER A 1 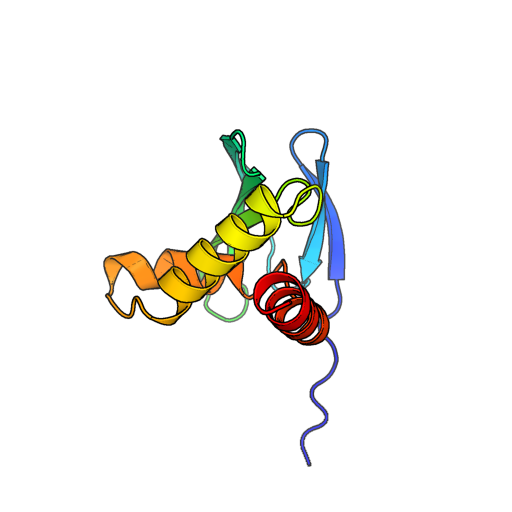91 ? -4.324 -4.066 -3.133 1.00 44.22 91 SER A C 1
ATOM 744 O O . SER A 1 91 ? -3.997 -3.499 -4.172 1.00 44.22 91 SER A O 1
ATOM 746 N N . GLN A 1 92 ? -5.583 -4.460 -2.913 1.00 43.03 92 GLN A N 1
ATOM 747 C CA . GLN A 1 92 ? -6.665 -4.251 -3.882 1.00 43.03 92 GLN A CA 1
ATOM 748 C C . GLN A 1 92 ? -7.159 -2.805 -3.929 1.00 43.03 92 GLN A C 1
ATOM 750 O O . GLN A 1 92 ? -7.689 -2.377 -4.948 1.00 43.03 92 GLN A O 1
ATOM 755 N N . SER A 1 93 ? -6.996 -2.049 -2.845 1.00 44.12 93 SER A N 1
ATOM 756 C CA . SER A 1 93 ? -7.652 -0.754 -2.709 1.00 44.12 93 SER A CA 1
ATOM 757 C C . SER A 1 93 ? -6.835 0.436 -3.212 1.00 44.12 93 SER A C 1
ATOM 759 O O . SER A 1 93 ? -7.414 1.482 -3.488 1.00 44.12 93 SER A O 1
ATOM 761 N N . CYS A 1 94 ? -5.516 0.280 -3.362 1.00 43.91 94 CYS A N 1
ATOM 762 C CA . CYS A 1 94 ? -4.627 1.401 -3.677 1.00 43.91 94 CYS A CA 1
ATOM 763 C C . CYS A 1 94 ? -3.919 1.314 -5.032 1.00 43.91 94 CYS A C 1
ATOM 765 O O . CYS A 1 94 ? -3.211 2.257 -5.366 1.00 43.91 94 CYS A O 1
ATOM 767 N N . LEU A 1 95 ? -4.046 0.233 -5.818 1.00 44.44 95 LEU A N 1
ATOM 768 C CA . LEU A 1 95 ? -3.119 0.067 -6.951 1.00 44.44 95 LEU A CA 1
ATOM 769 C C . LEU A 1 95 ? -3.634 -0.427 -8.287 1.00 44.44 95 LEU A C 1
ATOM 771 O O . LEU A 1 95 ? -2.867 -0.342 -9.239 1.00 44.44 95 LEU A O 1
ATOM 775 N N . LEU A 1 96 ? -4.864 -0.900 -8.440 1.00 43.66 96 LEU A N 1
ATOM 776 C CA . LEU A 1 96 ? -5.308 -1.298 -9.773 1.00 43.66 96 LEU A CA 1
ATOM 777 C C . LEU A 1 96 ? -6.762 -0.920 -9.973 1.00 43.66 96 LEU A C 1
ATOM 779 O O . LEU A 1 96 ? -7.671 -1.638 -9.570 1.00 43.66 96 LEU A O 1
ATOM 783 N N . HIS A 1 97 ? -6.964 0.195 -10.670 1.00 40.66 97 HIS A N 1
ATOM 784 C CA . HIS A 1 97 ? -8.145 0.351 -11.507 1.00 40.66 97 HIS A CA 1
ATOM 785 C C . HIS A 1 97 ? -8.329 -0.953 -12.309 1.00 40.66 97 HIS A C 1
ATOM 787 O O . HIS A 1 97 ? -7.337 -1.489 -12.810 1.00 40.66 97 HIS A O 1
ATOM 793 N N . GLU A 1 98 ? -9.546 -1.493 -12.431 1.00 41.03 98 GLU A N 1
ATOM 794 C CA . GLU A 1 98 ? -9.792 -2.775 -13.128 1.00 41.03 98 GLU A CA 1
ATOM 795 C C . GLU A 1 98 ? -9.160 -2.811 -14.535 1.00 41.03 98 GLU A C 1
ATOM 797 O O . GLU A 1 98 ? -8.655 -3.846 -14.972 1.00 41.03 98 GLU A O 1
ATOM 802 N N . SER A 1 99 ? -9.055 -1.652 -15.194 1.00 40.81 99 SER A N 1
ATOM 803 C CA . SER A 1 99 ? -8.347 -1.469 -16.469 1.00 40.81 99 SER A CA 1
ATOM 804 C C . SER A 1 99 ? -6.861 -1.843 -16.427 1.00 40.81 99 SER A C 1
ATOM 806 O O . SER A 1 99 ? -6.354 -2.397 -17.394 1.00 40.81 99 SER A O 1
ATOM 808 N N . LEU A 1 100 ? -6.151 -1.581 -15.325 1.00 45.94 100 LEU A N 1
ATOM 809 C CA . LEU A 1 100 ? -4.730 -1.918 -15.180 1.00 45.94 100 LEU A CA 1
ATOM 810 C C . LEU A 1 100 ? -4.516 -3.418 -14.970 1.00 45.94 100 LEU A C 1
ATOM 812 O O . LEU A 1 100 ? -3.508 -3.954 -15.420 1.00 45.94 100 LEU A O 1
ATOM 816 N N . CYS A 1 101 ? -5.462 -4.107 -14.327 1.00 48.16 101 CYS A N 1
ATOM 817 C CA . CYS A 1 101 ? -5.422 -5.564 -14.190 1.00 48.16 101 CYS A CA 1
ATOM 818 C C . CYS A 1 101 ? -5.642 -6.243 -15.555 1.00 48.16 101 CYS A C 1
ATOM 820 O O . CYS A 1 101 ? -4.944 -7.200 -15.885 1.00 48.16 101 CYS A O 1
ATOM 822 N N . ASN A 1 102 ? -6.536 -5.685 -16.381 1.00 47.69 102 ASN A N 1
ATOM 823 C CA . ASN A 1 102 ? -6.732 -6.116 -17.768 1.00 47.69 102 ASN A CA 1
ATOM 824 C C . ASN A 1 102 ? -5.511 -5.805 -18.652 1.00 47.69 102 ASN A C 1
ATOM 826 O O . ASN A 1 102 ? -5.073 -6.688 -19.385 1.00 47.69 102 ASN A O 1
ATOM 830 N N . CYS A 1 103 ? -4.902 -4.617 -18.527 1.00 45.16 103 CYS A N 1
ATOM 831 C CA . CYS A 1 103 ? -3.638 -4.295 -19.205 1.00 45.16 103 CYS A CA 1
ATOM 832 C C . CYS A 1 103 ? -2.502 -5.231 -18.783 1.00 45.16 103 CYS A C 1
ATOM 834 O O . CYS A 1 103 ? -1.767 -5.708 -19.636 1.00 45.16 103 CYS A O 1
ATOM 836 N N . LEU A 1 104 ? -2.370 -5.539 -17.489 1.00 52.62 104 LEU A N 1
ATOM 837 C CA . LEU A 1 104 ? -1.395 -6.508 -16.979 1.00 52.62 104 LEU A CA 1
ATOM 838 C C . LEU A 1 104 ? -1.588 -7.892 -17.581 1.00 52.62 104 LEU A C 1
ATOM 840 O O . LEU A 1 104 ? -0.613 -8.531 -17.957 1.00 52.62 104 LEU A O 1
ATOM 844 N N . ASN A 1 105 ? -2.837 -8.353 -17.658 1.00 53.31 105 ASN A N 1
ATOM 845 C CA . ASN A 1 105 ? -3.143 -9.646 -18.250 1.00 53.31 105 ASN A CA 1
ATOM 846 C C . ASN A 1 105 ? -2.723 -9.645 -19.726 1.00 53.31 105 ASN A C 1
ATOM 848 O O . ASN A 1 105 ? -1.956 -10.510 -20.122 1.00 53.31 105 ASN A O 1
ATOM 852 N N . HIS A 1 106 ? -3.110 -8.612 -20.483 1.00 56.00 106 HIS A N 1
ATOM 853 C CA . HIS A 1 106 ? -2.762 -8.459 -21.898 1.00 56.00 106 HIS A CA 1
ATOM 854 C C . HIS A 1 106 ? -1.245 -8.342 -22.143 1.00 56.00 106 HIS A C 1
ATOM 856 O O . HIS A 1 106 ? -0.747 -8.858 -23.133 1.00 56.00 106 HIS A O 1
ATOM 862 N N . TYR A 1 107 ? -0.498 -7.701 -21.237 1.00 47.28 107 TYR A N 1
ATOM 863 C CA . TYR A 1 107 ? 0.956 -7.511 -21.348 1.0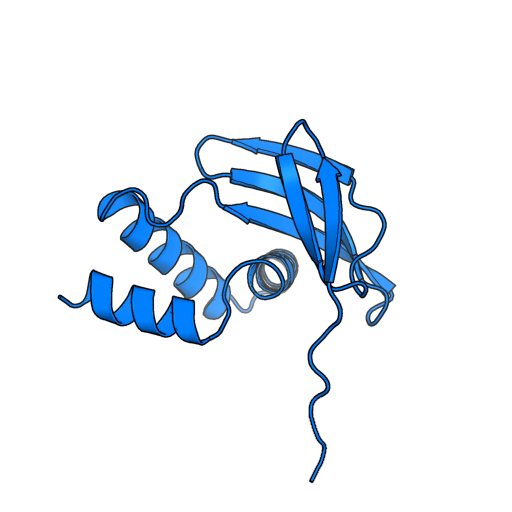0 47.28 107 TYR A CA 1
ATOM 864 C C . TYR A 1 107 ? 1.772 -8.751 -20.942 1.00 47.28 107 TYR A C 1
ATOM 866 O O . TYR A 1 107 ? 2.943 -8.856 -21.289 1.00 47.28 107 TYR A O 1
ATOM 874 N N . VAL A 1 108 ? 1.192 -9.670 -20.160 1.00 51.03 108 VAL A N 1
ATOM 875 C CA . VAL A 1 108 ? 1.865 -10.899 -19.692 1.00 51.03 108 VAL A CA 1
ATOM 876 C C . VAL A 1 108 ? 1.512 -12.114 -20.553 1.00 51.03 108 VAL A C 1
ATOM 878 O O . VAL A 1 108 ? 2.305 -13.053 -20.609 1.00 51.03 108 VAL A O 1
ATOM 881 N N . THR A 1 109 ? 0.336 -12.126 -21.188 1.00 54.62 109 THR A N 1
ATOM 882 C CA . THR A 1 109 ? -0.069 -13.180 -22.134 1.00 54.62 109 THR A CA 1
ATOM 883 C C . THR A 1 109 ? 0.353 -12.915 -23.581 1.00 54.62 109 THR A C 1
ATOM 885 O O . THR A 1 109 ? 0.108 -13.779 -24.418 1.00 54.62 109 THR A O 1
ATOM 888 N N . ALA A 1 110 ? 0.931 -11.746 -23.871 1.00 47.16 110 ALA A N 1
ATOM 889 C CA . ALA A 1 110 ? 1.539 -11.415 -25.161 1.00 47.16 110 ALA A CA 1
ATOM 890 C C . ALA A 1 110 ? 3.010 -11.850 -25.229 1.00 47.16 110 ALA A C 1
ATOM 892 O O . ALA A 1 110 ? 3.674 -11.864 -24.165 1.00 47.16 110 ALA A O 1
#

Radius of gyration: 14.49 Å; chains: 1; bounding box: 43×31×37 Å

pLDDT: mean 71.64, std 17.34, range [35.84, 91.81]

Organism: Oncorhynchus mykiss (NCBI:txid8022)

Foldseek 3Di:
DDDPPDFDWDWDDDPNDIFTFGPQWADWAWDDADPQFTKTWTQRNVVRDIAIATDGDPCPPDLVSLVVVLVVLVVLVPDPDPVSVRVSVRYVGGDDDVVVNVVSVVSNVD

Secondary structure (DSSP, 8-state):
----PPPPEEEEEETTEEEEEETTEEEEEEEEEETTEEEEEEEETTTTEEEEEEEESSTTSSHHHHHHHHHHHHHHHH---TTTHHHHHHHHTTS--HHHHHHHHHHH--

Sequence (110 aa):
MSQKERPTFYRQEVTKTIWEVPERYQTLSPVGSGAYGSVCSSYDQKTGMKIAVKKLSRPFQSFIHAKRTYRELRLLKHMKHENVSFVSKASQSCLLHESLCNCLNHYVTA

InterPro domains:
  IPR000719 Protein kinase domain [PF00069] (25-89)
  IPR000719 Protein kinase domain [PS50011] (25-110)
  IPR011009 Protein kinase-like domain superfamily [SSF56112] (10-84)
  IPR017441 Protein kinase, ATP binding site [PS00107] (31-55)
  IPR050117 Mitogen-activated protein (MAP) kinase [PTHR24055] (23-88)